Protein AF-A0A0E3NPE4-F1 (afdb_monomer)

Secondary structure (DSSP, 8-state):
-----EEEEEEEEEEETTTTEEEEEEEEEESHHHHHHHHHHHHTTS-SSPPPP---S-TTHHHHHHHHH---

Foldseek 3Di:
DDPQWFQDWDKDWDADPVVRGTQDIDTGTPDLVRLLVGLVSSLVRDDPDDDDDDDPPRPNNPVNCCVRPNDD

Mean predicted aligned error: 4.01 Å

Sequence (72 aa):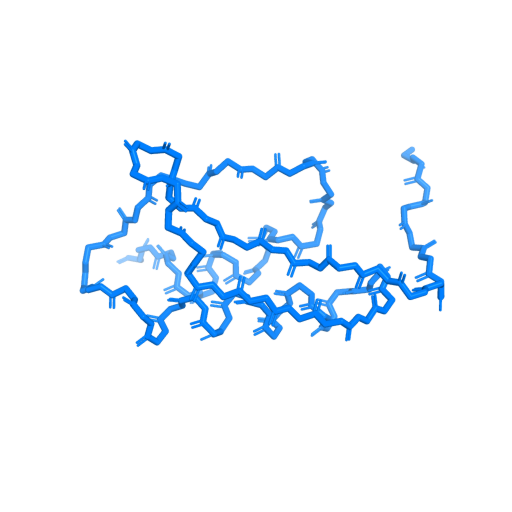
MKDYEDNGPWMWVAFAPGCRLIISFVIGPRKQYVADKLVELIDRHLSDKIPLFVTDELNFYKEELLKQFGVF

Radius of gyration: 12.37 Å; Cα contacts (8 Å, |Δi|>4): 82; chains: 1; bounding box: 34×24×31 Å

pLDDT: mean 90.96, std 8.96, range [51.84, 97.62]

Structure (mmCIF, N/CA/C/O backbone):
data_AF-A0A0E3NPE4-F1
#
_entry.id   AF-A0A0E3NPE4-F1
#
loop_
_atom_site.group_PDB
_atom_site.id
_atom_site.type_symbol
_atom_site.label_atom_id
_atom_site.label_alt_id
_atom_site.label_comp_id
_atom_site.label_asym_id
_atom_site.label_entity_id
_atom_site.label_seq_id
_atom_site.pdbx_PDB_ins_code
_atom_site.Cartn_x
_atom_site.Cartn_y
_atom_site.Cartn_z
_atom_site.occupancy
_atom_site.B_iso_or_equiv
_atom_site.auth_seq_id
_atom_site.auth_comp_id
_atom_site.auth_asym_id
_atom_site.auth_atom_id
_atom_site.pdbx_PDB_model_num
ATOM 1 N N . MET A 1 1 ? 20.316 -4.152 -0.220 1.00 51.84 1 MET A N 1
ATOM 2 C CA . MET A 1 1 ? 18.872 -3.991 -0.493 1.00 51.84 1 MET A CA 1
ATOM 3 C C . MET A 1 1 ? 18.674 -4.298 -1.964 1.00 51.84 1 MET A C 1
ATOM 5 O O . MET A 1 1 ? 19.469 -3.797 -2.748 1.00 51.84 1 MET A O 1
ATOM 9 N N . LYS A 1 2 ? 17.741 -5.181 -2.340 1.00 57.72 2 LYS A N 1
ATOM 10 C CA . LYS A 1 2 ? 17.427 -5.370 -3.764 1.00 57.72 2 LYS A CA 1
ATOM 11 C C . LYS A 1 2 ? 16.795 -4.080 -4.273 1.00 57.72 2 LYS A C 1
ATOM 13 O O . LYS A 1 2 ? 15.944 -3.521 -3.587 1.00 57.72 2 LYS A O 1
ATOM 18 N N . ASP A 1 3 ? 17.253 -3.616 -5.424 1.00 70.56 3 ASP A N 1
ATOM 19 C CA . ASP A 1 3 ? 16.591 -2.529 -6.124 1.00 70.56 3 ASP A CA 1
ATOM 20 C C . ASP A 1 3 ? 15.279 -3.094 -6.681 1.00 70.56 3 ASP A C 1
ATOM 22 O O . ASP A 1 3 ? 15.293 -4.001 -7.514 1.00 70.56 3 ASP A O 1
ATOM 26 N N . TYR A 1 4 ? 14.157 -2.686 -6.089 1.00 79.94 4 TYR A N 1
ATOM 27 C CA . TYR A 1 4 ? 12.825 -3.149 -6.485 1.00 79.94 4 TYR A CA 1
ATOM 28 C C . TYR A 1 4 ? 12.190 -2.233 -7.531 1.00 79.94 4 TYR A C 1
ATOM 30 O O . TYR A 1 4 ? 11.055 -2.488 -7.947 1.00 79.94 4 TYR A O 1
ATOM 38 N N . GLU A 1 5 ? 12.897 -1.176 -7.942 1.00 88.94 5 GLU A N 1
ATOM 39 C CA . GLU A 1 5 ? 12.447 -0.350 -9.045 1.00 88.94 5 GLU A CA 1
ATOM 40 C C . GLU A 1 5 ? 12.382 -1.157 -10.340 1.00 88.94 5 GLU A C 1
ATOM 42 O O . GLU A 1 5 ? 13.290 -1.903 -10.704 1.00 88.94 5 GLU A O 1
ATOM 47 N N . ASP A 1 6 ? 11.271 -0.998 -11.048 1.00 93.69 6 ASP A N 1
ATOM 48 C CA . ASP A 1 6 ? 11.004 -1.706 -12.293 1.00 93.69 6 ASP A CA 1
ATOM 49 C C . ASP A 1 6 ? 10.152 -0.818 -13.201 1.00 93.69 6 ASP A C 1
ATOM 51 O O . ASP A 1 6 ? 9.164 -0.231 -12.764 1.00 93.69 6 ASP A O 1
ATOM 55 N N . ASN A 1 7 ? 10.524 -0.715 -14.477 1.00 94.94 7 ASN A N 1
ATOM 56 C CA . ASN A 1 7 ? 9.786 0.059 -15.477 1.00 94.94 7 ASN A CA 1
ATOM 57 C C . ASN A 1 7 ? 8.641 -0.734 -16.140 1.00 94.94 7 ASN A C 1
ATOM 59 O O . ASN A 1 7 ? 7.917 -0.173 -16.962 1.00 94.94 7 ASN A O 1
ATOM 63 N N . GLY A 1 8 ? 8.484 -2.021 -15.821 1.00 95.12 8 GLY A N 1
ATOM 64 C CA . GLY A 1 8 ? 7.429 -2.883 -16.345 1.00 95.12 8 GLY A CA 1
ATOM 65 C C . GLY A 1 8 ? 6.017 -2.473 -15.899 1.00 95.12 8 GLY A C 1
ATOM 66 O O . GLY A 1 8 ? 5.855 -1.732 -14.932 1.00 95.12 8 GLY A O 1
ATOM 67 N N . PRO A 1 9 ? 4.963 -2.938 -16.587 1.00 95.25 9 PRO A N 1
ATOM 68 C CA . PRO A 1 9 ? 3.587 -2.648 -16.202 1.00 95.25 9 PRO A CA 1
ATOM 69 C C . PRO A 1 9 ? 3.166 -3.516 -15.009 1.00 95.25 9 PRO A C 1
ATOM 71 O O . PRO A 1 9 ? 2.896 -4.707 -15.163 1.00 95.25 9 PRO A O 1
ATOM 74 N N . TRP A 1 10 ? 3.073 -2.916 -13.823 1.00 96.25 10 TRP A N 1
ATOM 75 C CA . TRP A 1 10 ? 2.601 -3.585 -12.612 1.00 96.25 10 TRP A CA 1
ATOM 76 C C . TRP A 1 10 ? 1.185 -3.142 -12.253 1.00 96.25 10 TRP A C 1
ATOM 78 O O . TRP A 1 10 ? 0.811 -1.982 -12.436 1.00 96.25 10 TRP A O 1
ATOM 88 N N . MET A 1 11 ? 0.398 -4.080 -11.725 1.00 96.56 11 MET A N 1
ATOM 89 C CA . MET A 1 11 ? -0.879 -3.778 -11.090 1.00 96.56 11 MET A CA 1
ATOM 90 C C . MET A 1 11 ? -0.652 -3.611 -9.595 1.00 96.56 11 MET A C 1
ATOM 92 O O . MET A 1 11 ? -0.299 -4.562 -8.902 1.00 96.56 11 MET A O 1
ATOM 96 N N . TRP A 1 12 ? -0.883 -2.400 -9.116 1.00 96.75 12 TRP A N 1
ATOM 97 C CA . TRP A 1 12 ? -0.858 -2.060 -7.706 1.00 96.75 12 TRP A CA 1
ATOM 98 C C . TRP A 1 12 ? -2.287 -2.080 -7.197 1.00 96.75 12 TRP A C 1
ATOM 100 O O . TRP A 1 12 ? -3.141 -1.399 -7.764 1.00 96.75 12 TRP A O 1
ATOM 110 N N . VAL A 1 13 ? -2.565 -2.870 -6.167 1.00 96.94 13 VAL A N 1
ATOM 111 C CA . VAL A 1 13 ? -3.928 -3.095 -5.684 1.00 96.94 13 VAL A CA 1
ATOM 112 C C . VAL A 1 13 ? -3.972 -3.034 -4.168 1.00 96.94 13 VAL A C 1
ATOM 114 O O . VAL A 1 13 ? -3.164 -3.658 -3.486 1.00 96.94 13 VAL A O 1
ATOM 117 N N . ALA A 1 14 ? -4.956 -2.308 -3.650 1.00 95.62 14 ALA A N 1
ATOM 118 C CA . ALA A 1 14 ? -5.318 -2.331 -2.246 1.0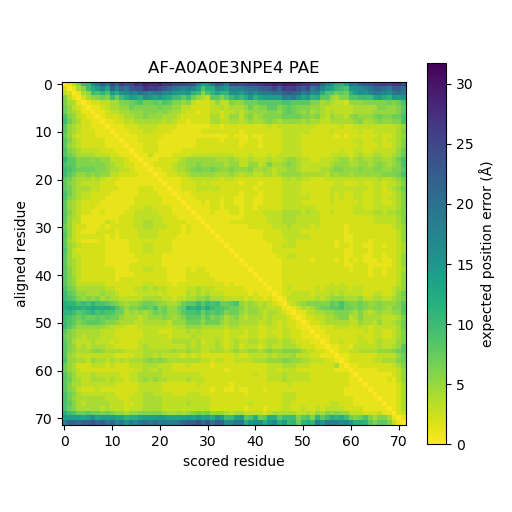0 95.62 14 ALA A CA 1
ATOM 119 C C . ALA A 1 14 ? -6.702 -2.948 -2.093 1.00 95.62 14 ALA A C 1
ATOM 121 O O . ALA A 1 14 ? -7.637 -2.616 -2.826 1.00 95.62 14 ALA A O 1
ATOM 122 N N . PHE A 1 15 ? -6.837 -3.857 -1.136 1.00 95.38 15 PHE A N 1
ATOM 123 C CA . PHE A 1 15 ? -8.082 -4.568 -0.901 1.00 95.38 15 PHE A CA 1
ATOM 124 C C . PHE A 1 15 ? -8.283 -4.856 0.587 1.00 95.38 15 PHE A C 1
ATOM 126 O O . PHE A 1 15 ? -7.325 -5.041 1.335 1.00 95.38 15 PHE A O 1
ATOM 133 N N . ALA A 1 16 ? -9.543 -4.915 1.013 1.00 93.75 16 ALA A N 1
ATOM 134 C CA . ALA A 1 16 ? -9.925 -5.318 2.356 1.00 93.75 16 ALA A CA 1
ATOM 135 C C . ALA A 1 16 ? -10.043 -6.855 2.412 1.00 93.75 16 ALA A C 1
ATOM 137 O O . ALA A 1 16 ? -10.970 -7.420 1.819 1.00 93.75 16 ALA A O 1
ATOM 138 N N . PRO A 1 17 ? -9.145 -7.568 3.119 1.00 90.69 17 PRO A N 1
ATOM 139 C CA . PRO A 1 17 ? -9.073 -9.028 3.044 1.00 90.69 17 PRO A CA 1
ATOM 140 C C . PRO A 1 17 ? -10.309 -9.727 3.627 1.00 90.69 17 PRO A C 1
ATOM 142 O O . PRO A 1 17 ? -10.716 -10.766 3.112 1.00 90.69 17 PRO A O 1
ATOM 145 N N . GLY A 1 18 ? -10.948 -9.145 4.650 1.00 91.25 18 GLY A N 1
ATOM 146 C CA . GLY A 1 18 ? -12.111 -9.743 5.320 1.00 91.25 18 GLY A CA 1
ATOM 147 C C . GLY A 1 18 ? -13.351 -9.889 4.431 1.00 91.25 18 GLY A C 1
ATOM 148 O O . GLY A 1 18 ? -14.155 -10.789 4.648 1.00 91.25 18 GLY A O 1
ATOM 149 N N . CYS A 1 19 ? -13.491 -9.039 3.411 1.00 92.81 19 CYS A N 1
ATOM 150 C CA . CYS A 1 19 ? -14.622 -9.055 2.478 1.00 92.81 19 CYS A CA 1
ATOM 151 C C . CYS A 1 19 ? -14.209 -9.156 1.002 1.00 92.81 19 CYS A C 1
ATOM 153 O O . CYS A 1 19 ? -15.074 -9.141 0.131 1.00 92.81 19 CYS A O 1
ATOM 155 N N . ARG A 1 20 ? -12.905 -9.284 0.712 1.00 93.25 20 ARG A N 1
ATOM 156 C CA . ARG A 1 20 ? -12.333 -9.336 -0.648 1.00 93.25 20 ARG A CA 1
ATOM 157 C C . ARG A 1 20 ? -12.709 -8.129 -1.520 1.00 93.25 20 ARG A C 1
ATOM 159 O O . ARG A 1 20 ? -12.783 -8.243 -2.741 1.00 93.25 20 ARG A O 1
ATOM 166 N N . LEU A 1 21 ? -12.947 -6.977 -0.899 1.00 94.88 21 LEU A N 1
ATOM 167 C CA . LEU A 1 21 ? -13.289 -5.745 -1.602 1.00 94.88 21 LEU A CA 1
ATOM 168 C C . LEU A 1 21 ? -12.017 -5.061 -2.100 1.00 94.88 21 LEU A C 1
ATOM 170 O O . LEU A 1 21 ? -11.157 -4.724 -1.290 1.00 94.88 21 LEU A O 1
ATOM 174 N N . ILE A 1 22 ? -11.916 -4.814 -3.406 1.00 96.19 22 ILE A N 1
ATOM 175 C CA . ILE A 1 22 ? -10.877 -3.942 -3.968 1.00 96.19 22 ILE A CA 1
ATOM 176 C C . ILE A 1 22 ? -11.237 -2.498 -3.618 1.00 96.19 22 ILE A C 1
ATOM 178 O O . ILE A 1 22 ? -12.296 -2.015 -4.009 1.00 96.19 22 ILE A O 1
ATOM 182 N N . ILE A 1 23 ? -10.357 -1.830 -2.874 1.00 95.00 23 ILE A N 1
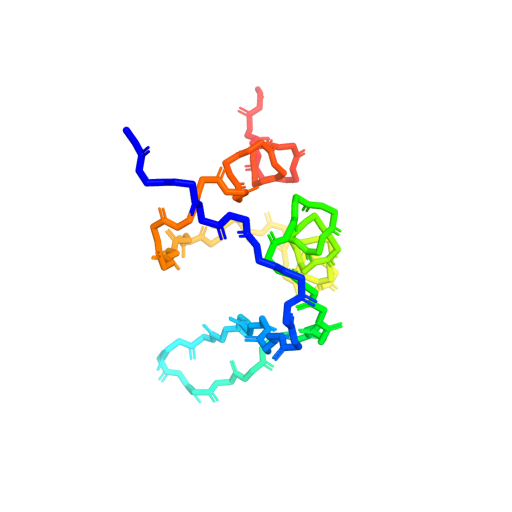ATOM 183 C CA . ILE A 1 23 ? -10.524 -0.430 -2.469 1.00 95.00 23 ILE A CA 1
ATOM 184 C C . ILE A 1 23 ? -10.086 0.482 -3.613 1.00 95.00 23 ILE A C 1
ATOM 186 O O . ILE A 1 23 ? -10.795 1.413 -3.973 1.00 95.00 23 ILE A O 1
ATOM 190 N N . SER A 1 24 ? -8.917 0.206 -4.192 1.00 96.50 24 SER A N 1
ATOM 191 C CA . SER A 1 24 ? -8.374 0.957 -5.321 1.00 96.50 24 SER A CA 1
ATOM 192 C C . SER A 1 24 ? -7.293 0.154 -6.041 1.00 96.50 24 SER A C 1
ATOM 194 O O . SER A 1 24 ? -6.719 -0.787 -5.479 1.00 96.50 24 SER A O 1
ATOM 196 N N . PHE A 1 25 ? -7.006 0.532 -7.285 1.00 97.25 25 PHE A N 1
ATOM 197 C CA . PHE A 1 25 ? -5.883 0.006 -8.044 1.00 97.25 25 PHE A CA 1
ATOM 198 C C . PHE A 1 25 ? -5.294 1.052 -8.997 1.00 97.25 25 PHE A C 1
ATOM 200 O O . PHE A 1 25 ? -5.985 1.960 -9.463 1.00 97.25 25 PHE A O 1
ATOM 207 N N . VAL A 1 26 ? -4.012 0.895 -9.324 1.00 97.62 26 VAL A N 1
ATOM 208 C CA . VAL A 1 26 ? -3.295 1.707 -10.316 1.00 97.62 26 VAL A CA 1
ATOM 209 C C . VAL A 1 26 ? -2.422 0.790 -11.168 1.00 97.62 26 VAL A C 1
ATOM 211 O O . VAL A 1 26 ? -1.799 -0.139 -10.658 1.00 97.62 26 VAL A O 1
ATOM 214 N N . ILE A 1 27 ? -2.362 1.051 -12.474 1.00 97.44 27 ILE A N 1
ATOM 215 C CA . ILE A 1 27 ? -1.408 0.396 -13.374 1.00 97.44 27 ILE A CA 1
ATOM 216 C C . ILE A 1 27 ? -0.220 1.330 -13.592 1.00 97.44 27 ILE A C 1
ATOM 218 O O . ILE A 1 27 ? -0.410 2.487 -13.974 1.00 97.44 27 ILE A O 1
ATOM 222 N N . GLY A 1 28 ? 0.996 0.841 -13.362 1.00 97.12 28 GLY A N 1
ATOM 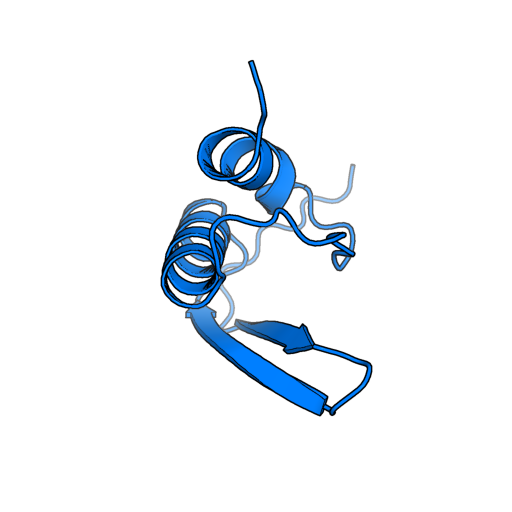223 C CA . GLY A 1 28 ? 2.212 1.627 -13.551 1.00 97.12 28 GLY A CA 1
ATOM 224 C C . GLY A 1 28 ? 3.487 0.889 -13.140 1.00 97.12 28 GLY A C 1
ATOM 225 O O . GLY A 1 28 ? 3.409 -0.215 -12.603 1.00 97.12 28 GLY A O 1
ATOM 226 N N . PRO A 1 29 ? 4.664 1.482 -13.388 1.00 96.69 29 PRO A N 1
ATOM 227 C CA . PRO A 1 29 ? 5.947 0.914 -12.977 1.00 96.69 29 PRO A CA 1
ATOM 228 C C . PRO A 1 29 ? 6.082 0.800 -11.457 1.00 96.69 29 PRO A C 1
ATOM 230 O O . PRO A 1 29 ? 5.370 1.472 -10.712 1.00 96.69 29 PRO A O 1
ATOM 233 N N . ARG A 1 30 ? 7.030 -0.017 -10.985 1.00 94.94 30 ARG A N 1
ATOM 234 C CA . ARG A 1 30 ? 7.439 -0.060 -9.573 1.00 94.94 30 ARG A CA 1
ATOM 235 C C . ARG A 1 30 ? 8.272 1.166 -9.233 1.00 94.94 30 ARG A C 1
ATOM 237 O O . ARG A 1 30 ? 9.492 1.102 -9.217 1.00 94.94 30 ARG A O 1
ATOM 244 N N . LYS A 1 31 ? 7.607 2.303 -9.042 1.00 95.19 31 LYS A N 1
ATOM 245 C CA . LYS A 1 31 ? 8.227 3.582 -8.679 1.00 95.19 31 LYS A CA 1
ATOM 246 C C . LYS A 1 31 ? 7.414 4.280 -7.603 1.00 95.19 31 LYS A C 1
ATOM 248 O O . LYS A 1 31 ? 6.194 4.122 -7.558 1.00 95.19 31 LYS A O 1
ATOM 253 N N . GLN A 1 32 ? 8.098 5.103 -6.811 1.00 95.56 32 GLN A N 1
ATOM 254 C CA . GLN A 1 32 ? 7.527 5.858 -5.692 1.00 95.56 32 GLN A CA 1
ATOM 255 C C . GLN A 1 32 ? 6.217 6.562 -6.065 1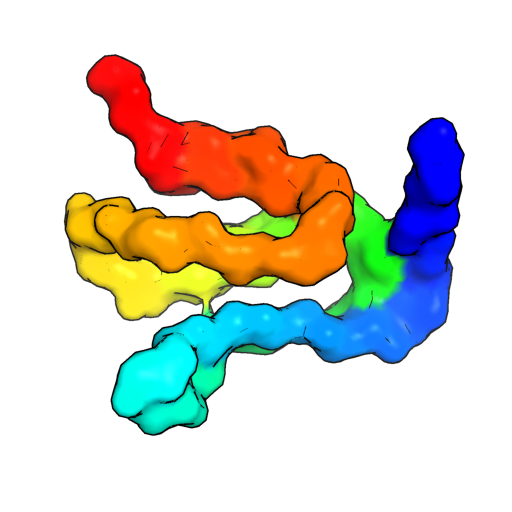.00 95.56 32 GLN A C 1
ATOM 257 O O . GLN A 1 32 ? 5.190 6.306 -5.453 1.00 95.56 32 GLN A O 1
ATOM 262 N N . TYR A 1 33 ? 6.211 7.322 -7.165 1.00 96.00 33 TYR A N 1
ATOM 263 C CA . TYR A 1 33 ? 5.037 8.097 -7.580 1.00 96.00 33 TYR A CA 1
ATOM 264 C C . TYR A 1 33 ? 3.776 7.252 -7.852 1.00 96.00 33 TYR A C 1
ATOM 266 O O . TYR A 1 33 ? 2.660 7.771 -7.818 1.00 96.00 33 TYR A O 1
ATOM 274 N N . VAL A 1 34 ? 3.925 5.959 -8.173 1.00 97.06 34 VAL A N 1
ATOM 275 C CA . VAL A 1 34 ? 2.783 5.055 -8.383 1.00 97.06 34 VAL A CA 1
ATOM 276 C C . VAL A 1 34 ? 2.233 4.572 -7.045 1.00 97.06 34 VAL A C 1
ATOM 278 O O . VAL A 1 34 ? 1.013 4.514 -6.886 1.00 97.06 34 VAL A O 1
ATOM 281 N N . ALA A 1 35 ? 3.116 4.286 -6.081 1.00 95.88 35 ALA A N 1
ATOM 282 C CA . ALA A 1 35 ? 2.723 4.011 -4.704 1.00 95.88 35 ALA A CA 1
ATOM 283 C C . ALA A 1 35 ? 2.026 5.231 -4.089 1.00 95.88 35 ALA A C 1
ATOM 285 O O . ALA A 1 35 ? 0.948 5.069 -3.520 1.00 95.88 35 ALA A O 1
ATOM 286 N N . ASP A 1 3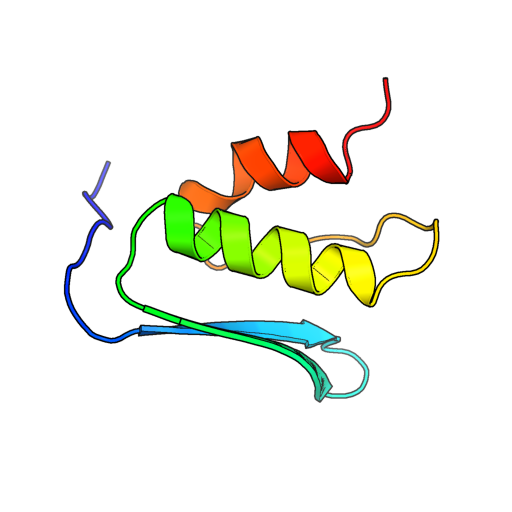6 ? 2.563 6.438 -4.300 1.00 96.69 36 ASP A N 1
ATOM 287 C CA . ASP A 1 36 ? 1.972 7.683 -3.799 1.00 96.69 36 ASP A CA 1
ATOM 288 C C . ASP A 1 36 ? 0.530 7.833 -4.290 1.00 96.69 36 ASP A C 1
ATOM 290 O O . ASP A 1 36 ? -0.417 7.957 -3.513 1.00 96.69 36 ASP A O 1
ATOM 294 N N . LYS A 1 37 ? 0.347 7.692 -5.608 1.00 97.38 37 LYS A N 1
ATOM 295 C CA . LYS A 1 37 ? -0.965 7.757 -6.252 1.00 97.38 37 LYS A CA 1
ATOM 296 C C . LYS A 1 37 ? -1.931 6.694 -5.731 1.00 97.38 37 LYS A C 1
ATOM 298 O O . LYS A 1 37 ? -3.124 6.968 -5.611 1.00 97.38 37 LYS A O 1
ATOM 303 N N . LEU A 1 38 ? -1.460 5.474 -5.468 1.00 97.25 38 LEU A N 1
ATOM 304 C CA . LEU A 1 38 ? -2.307 4.429 -4.895 1.00 97.25 38 LEU A CA 1
ATOM 305 C C . LEU A 1 38 ? -2.784 4.833 -3.495 1.00 97.25 38 LEU A C 1
ATOM 307 O O . LEU A 1 38 ? -3.980 4.741 -3.225 1.00 97.25 38 LEU A O 1
ATOM 311 N N . VAL A 1 39 ? -1.877 5.286 -2.626 1.00 95.75 39 VAL A N 1
ATOM 312 C CA . VAL A 1 39 ? -2.199 5.664 -1.243 1.00 95.75 39 VAL A CA 1
ATOM 313 C C . VAL A 1 39 ? -3.164 6.853 -1.208 1.00 95.75 39 VAL A C 1
ATOM 315 O O . VAL A 1 39 ? -4.164 6.790 -0.495 1.00 95.75 39 VAL A O 1
ATOM 318 N N . GLU A 1 40 ? -2.958 7.869 -2.049 1.00 95.38 40 GLU A N 1
ATOM 319 C CA . GLU A 1 40 ? -3.898 8.990 -2.206 1.00 95.38 40 GLU A CA 1
ATOM 320 C C . GLU A 1 40 ? -5.304 8.538 -2.633 1.00 95.38 40 GLU A C 1
ATOM 322 O O . GLU A 1 40 ? -6.307 9.111 -2.208 1.00 95.38 40 GLU A O 1
ATOM 327 N N . LEU A 1 41 ? -5.413 7.526 -3.501 1.00 95.75 41 LEU A N 1
ATOM 328 C CA . LEU A 1 41 ? -6.714 6.987 -3.905 1.00 95.75 41 LEU A CA 1
ATOM 329 C C . LEU A 1 41 ? -7.366 6.171 -2.789 1.00 95.75 41 LEU A C 1
ATOM 331 O O . LEU A 1 41 ? -8.586 6.205 -2.660 1.00 95.75 41 LEU A O 1
ATOM 335 N N . ILE A 1 42 ? -6.577 5.434 -2.004 1.00 94.75 42 ILE A N 1
ATOM 336 C CA . ILE A 1 42 ? -7.077 4.687 -0.846 1.00 94.75 42 ILE A CA 1
ATOM 337 C C . ILE A 1 42 ? -7.685 5.651 0.173 1.00 94.75 42 ILE A C 1
ATOM 339 O O . ILE A 1 42 ? -8.809 5.414 0.605 1.00 94.75 42 ILE A O 1
ATOM 343 N N . ASP A 1 43 ? -6.985 6.736 0.512 1.00 93.38 43 ASP A N 1
ATOM 344 C CA . ASP A 1 43 ? -7.439 7.730 1.494 1.00 93.38 43 ASP A CA 1
ATOM 345 C C . ASP A 1 43 ? -8.840 8.276 1.170 1.00 93.38 43 ASP A C 1
ATOM 347 O O . ASP A 1 43 ? -9.734 8.250 2.010 1.00 93.38 43 ASP A O 1
ATOM 351 N N . ARG A 1 44 ? -9.103 8.596 -0.105 1.00 93.25 44 ARG A N 1
ATOM 352 C CA . ARG A 1 44 ? -10.422 9.068 -0.580 1.00 93.25 44 ARG A CA 1
ATOM 353 C C . ARG A 1 44 ? -11.577 8.092 -0.343 1.00 93.25 44 ARG A C 1
ATOM 355 O O . ARG A 1 44 ? -12.737 8.495 -0.423 1.00 93.25 44 ARG A O 1
ATOM 362 N N . HIS A 1 45 ? -11.282 6.809 -0.158 1.00 92.00 45 HIS A N 1
ATOM 363 C CA . HIS A 1 45 ? -12.278 5.761 0.054 1.00 92.00 45 HIS A CA 1
ATOM 364 C C . HIS A 1 45 ? -12.396 5.333 1.518 1.00 92.00 45 HIS A C 1
ATOM 366 O O . HIS A 1 45 ? -13.335 4.611 1.863 1.00 92.00 45 HIS A O 1
ATOM 372 N N . LEU A 1 46 ? -11.461 5.746 2.371 1.00 90.31 46 LEU A N 1
ATOM 373 C CA . LEU A 1 46 ? -11.481 5.436 3.790 1.00 90.31 46 LEU A CA 1
ATOM 374 C C . LEU A 1 46 ? -12.251 6.510 4.566 1.00 90.31 46 LEU A C 1
ATOM 376 O O . LEU A 1 46 ? -12.368 7.660 4.161 1.00 90.31 46 LEU A O 1
ATOM 380 N N . SER A 1 47 ? -12.827 6.104 5.696 1.00 85.12 47 SER A N 1
ATOM 381 C CA . SER A 1 47 ? -13.344 7.044 6.697 1.00 85.12 47 SER A CA 1
ATOM 382 C C . SER A 1 47 ? -12.195 7.679 7.486 1.00 85.12 47 SER A C 1
ATOM 384 O O . SER A 1 47 ? -11.091 7.149 7.455 1.00 85.12 47 SER A O 1
ATOM 386 N N . ASP A 1 48 ? -12.495 8.640 8.362 1.00 82.56 48 ASP A N 1
ATOM 387 C CA . ASP A 1 48 ? -11.552 9.268 9.315 1.00 82.56 48 ASP A CA 1
ATOM 388 C C . ASP A 1 48 ? -10.838 8.294 10.289 1.00 82.56 48 ASP A C 1
ATOM 390 O O . ASP A 1 48 ? -10.060 8.697 11.152 1.00 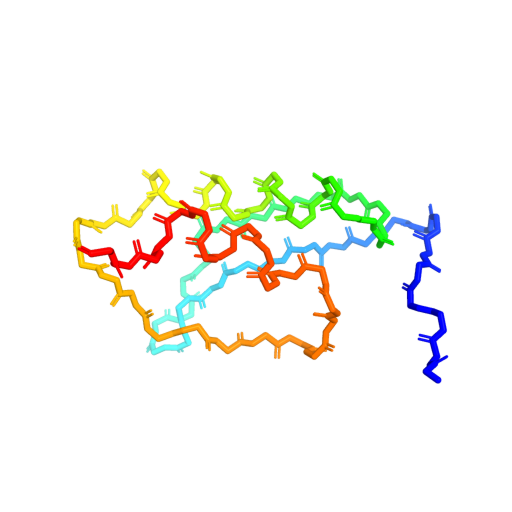82.56 48 ASP A O 1
ATOM 394 N N . LYS A 1 49 ? -11.123 6.991 10.202 1.00 84.50 49 LYS A N 1
ATOM 395 C CA . LYS A 1 49 ? -10.433 5.932 10.940 1.00 84.50 49 LYS A CA 1
ATOM 396 C C . LYS A 1 49 ? -9.246 5.416 10.138 1.00 84.50 49 LYS A C 1
ATOM 398 O O . LYS A 1 49 ? -9.414 4.923 9.026 1.00 84.50 49 LYS A O 1
ATOM 403 N N . ILE A 1 50 ? -8.080 5.399 10.771 1.00 87.25 50 ILE A N 1
ATOM 404 C CA . ILE A 1 50 ? -6.856 4.834 10.200 1.00 87.25 50 ILE A CA 1
ATOM 405 C C . ILE A 1 50 ? -6.917 3.296 10.260 1.00 87.25 50 ILE A C 1
ATOM 407 O O . ILE A 1 50 ? -7.044 2.739 11.358 1.00 87.25 50 ILE A O 1
ATOM 411 N N . PRO A 1 51 ? -6.840 2.581 9.122 1.00 87.81 51 PRO A N 1
ATOM 412 C CA . PRO A 1 51 ? -6.796 1.125 9.119 1.00 87.81 51 PRO A CA 1
ATOM 413 C C . PRO A 1 51 ? -5.383 0.597 9.404 1.00 87.81 51 PRO A C 1
ATOM 415 O O . PRO A 1 51 ? -4.384 1.306 9.294 1.00 87.81 51 PRO A O 1
ATOM 418 N N . LEU A 1 52 ? -5.290 -0.697 9.720 1.00 89.94 52 LEU A N 1
ATOM 419 C CA . LEU A 1 52 ? -4.013 -1.408 9.727 1.00 89.94 52 LEU A CA 1
ATOM 420 C C . LEU A 1 52 ? -3.580 -1.692 8.284 1.00 89.94 52 LEU A C 1
ATOM 422 O O . LEU A 1 52 ? -4.270 -2.412 7.561 1.00 89.94 52 LEU A O 1
ATOM 426 N N . PHE A 1 53 ? -2.417 -1.178 7.893 1.00 91.44 53 PHE A N 1
ATOM 427 C CA . PHE A 1 53 ? -1.821 -1.455 6.590 1.00 91.44 53 PHE A CA 1
ATOM 428 C C . PHE A 1 53 ? -0.867 -2.651 6.657 1.00 91.44 53 PHE A C 1
ATOM 430 O O . PHE A 1 53 ? -0.014 -2.736 7.539 1.00 91.44 53 PHE A O 1
ATOM 437 N N . VAL A 1 54 ? -0.997 -3.554 5.684 1.00 92.31 54 VAL A N 1
ATOM 438 C CA . VAL A 1 54 ? -0.058 -4.649 5.411 1.00 92.31 54 VAL A CA 1
ATOM 439 C C . VAL A 1 54 ? 0.340 -4.526 3.944 1.00 92.31 54 VAL A C 1
ATOM 441 O O . VAL A 1 54 ? -0.534 -4.468 3.081 1.00 92.31 54 VAL A O 1
ATOM 444 N N . THR A 1 55 ? 1.639 -4.436 3.666 1.00 92.81 55 THR A N 1
ATOM 445 C CA . THR A 1 55 ? 2.174 -4.200 2.317 1.00 92.81 55 THR A CA 1
ATOM 446 C C . THR A 1 55 ? 2.967 -5.405 1.817 1.00 92.81 55 THR A C 1
ATOM 448 O O . THR A 1 55 ? 3.272 -6.326 2.572 1.00 92.81 55 THR A O 1
ATOM 451 N N . ASP A 1 56 ? 3.323 -5.395 0.537 1.00 90.25 56 ASP A N 1
ATOM 452 C CA . ASP A 1 56 ? 4.163 -6.399 -0.132 1.00 90.25 56 ASP A CA 1
ATOM 453 C C . ASP A 1 56 ? 5.675 -6.197 0.119 1.00 90.25 56 ASP A C 1
ATOM 455 O O . ASP A 1 56 ? 6.504 -6.617 -0.685 1.00 90.25 56 ASP A O 1
ATOM 459 N N . GLU A 1 57 ? 6.035 -5.545 1.231 1.00 88.75 57 GLU A N 1
ATOM 460 C CA . GLU A 1 57 ? 7.410 -5.226 1.653 1.00 88.75 57 GLU A CA 1
ATOM 461 C C . GLU A 1 57 ? 8.196 -4.286 0.721 1.00 88.75 57 GLU A C 1
ATOM 463 O O . GLU A 1 57 ? 9.378 -4.019 0.963 1.00 88.75 57 GLU A O 1
ATOM 468 N N . LEU A 1 58 ? 7.569 -3.717 -0.314 1.00 91.06 58 LEU A N 1
ATOM 469 C CA . LEU A 1 58 ? 8.215 -2.667 -1.095 1.00 91.06 58 LEU A CA 1
ATOM 470 C C . LEU A 1 58 ? 8.412 -1.412 -0.233 1.00 91.06 58 LEU A C 1
ATOM 472 O O . LEU A 1 58 ? 7.521 -0.979 0.500 1.00 91.06 58 LEU A O 1
ATOM 476 N N . ASN A 1 59 ? 9.577 -0.776 -0.369 1.00 90.06 59 ASN A N 1
ATOM 477 C CA . ASN A 1 59 ? 9.938 0.402 0.430 1.00 90.06 59 ASN A CA 1
ATOM 478 C C . ASN A 1 59 ? 9.134 1.666 0.076 1.00 90.06 59 ASN A C 1
ATOM 480 O O . ASN A 1 59 ? 9.260 2.672 0.767 1.00 90.06 59 ASN A O 1
ATOM 484 N N . PHE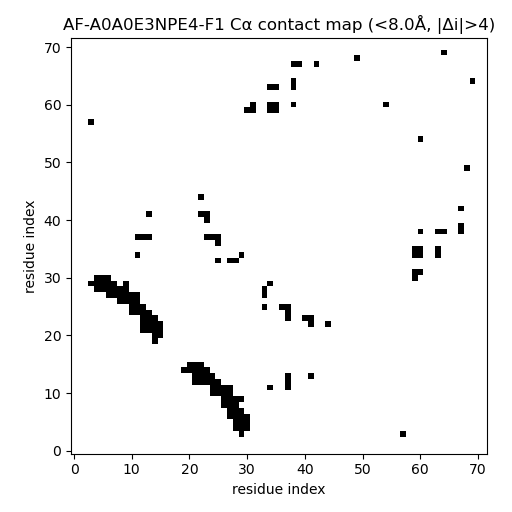 A 1 60 ? 8.309 1.622 -0.972 1.00 93.25 60 PHE A N 1
ATOM 485 C CA . PHE A 1 60 ? 7.653 2.803 -1.526 1.00 93.25 60 PHE A CA 1
ATOM 486 C C . PHE A 1 60 ? 6.527 3.365 -0.645 1.00 93.25 60 PHE A C 1
ATOM 488 O O . PHE A 1 60 ? 6.229 4.547 -0.699 1.00 93.25 60 PHE A O 1
ATOM 495 N N . TYR A 1 61 ? 5.874 2.564 0.196 1.00 93.31 61 TYR A N 1
ATOM 496 C CA . TYR A 1 61 ? 4.666 3.051 0.883 1.00 93.31 61 TYR A CA 1
ATOM 497 C C . TYR A 1 61 ? 4.943 3.860 2.145 1.00 93.31 61 TYR A C 1
ATOM 499 O O . TYR A 1 61 ? 4.061 4.572 2.609 1.00 93.31 61 TYR A O 1
ATOM 507 N N . LYS A 1 62 ? 6.131 3.724 2.746 1.00 91.50 62 LYS A N 1
ATOM 508 C CA . LYS A 1 62 ? 6.385 4.220 4.106 1.00 91.50 62 LYS A CA 1
ATOM 509 C C . LYS A 1 62 ? 6.154 5.726 4.228 1.00 91.50 62 LYS A C 1
ATOM 511 O O . LYS A 1 62 ? 5.494 6.157 5.168 1.00 91.50 62 LYS A O 1
ATOM 516 N N . GLU A 1 63 ? 6.720 6.506 3.313 1.00 91.00 63 GLU A N 1
ATOM 517 C CA . GLU A 1 63 ? 6.647 7.967 3.372 1.00 91.00 63 GLU A CA 1
ATOM 518 C C . GLU A 1 63 ? 5.220 8.463 3.129 1.00 91.00 63 GLU A C 1
ATOM 520 O O . GLU A 1 63 ? 4.699 9.227 3.941 1.00 91.00 63 GLU A O 1
ATOM 525 N N . GLU A 1 64 ? 4.546 7.967 2.087 1.00 93.25 64 GLU A N 1
ATOM 526 C CA . GLU A 1 64 ? 3.186 8.415 1.778 1.00 93.25 64 GLU A CA 1
ATOM 527 C C . GLU A 1 64 ? 2.158 7.937 2.817 1.00 93.25 64 GLU A C 1
ATOM 529 O O . GLU A 1 64 ? 1.270 8.701 3.190 1.00 93.25 64 GLU A O 1
ATOM 534 N N . LEU A 1 65 ? 2.290 6.720 3.36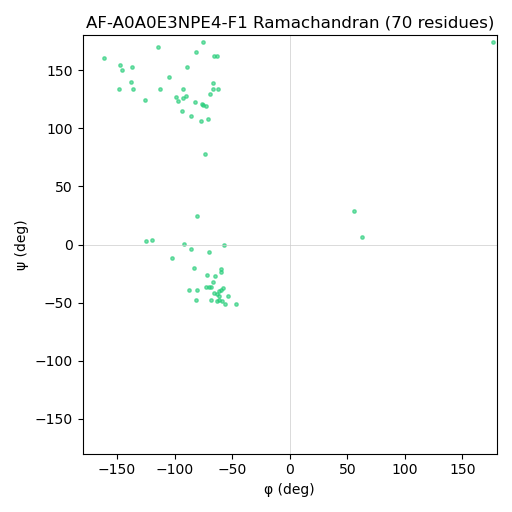2 1.00 93.81 65 LEU A N 1
ATOM 535 C CA . LEU A 1 65 ? 1.414 6.254 4.446 1.00 93.81 65 LEU A CA 1
ATOM 536 C C . LEU A 1 65 ? 1.543 7.131 5.694 1.00 93.81 65 LEU A C 1
ATOM 538 O O . LEU A 1 65 ? 0.537 7.435 6.328 1.00 93.81 65 LEU A O 1
ATOM 542 N N . LEU A 1 66 ? 2.761 7.555 6.045 1.00 92.44 66 LEU A N 1
ATOM 543 C CA . LEU A 1 66 ? 2.977 8.481 7.159 1.00 92.44 66 LEU A CA 1
ATOM 544 C C . LEU A 1 66 ? 2.423 9.875 6.857 1.00 92.44 66 LEU A C 1
ATOM 546 O O . LEU A 1 66 ? 1.884 10.516 7.752 1.00 92.44 66 LEU A O 1
ATOM 550 N N . LYS A 1 67 ? 2.528 10.342 5.611 1.00 91.88 67 LYS A N 1
ATOM 551 C CA . LYS A 1 67 ? 1.982 11.635 5.189 1.00 91.88 67 LYS A CA 1
ATOM 552 C C . LYS A 1 67 ? 0.451 11.677 5.250 1.00 91.88 67 LYS A C 1
ATOM 554 O O . LYS A 1 67 ? -0.087 12.691 5.679 1.00 91.88 67 LYS A O 1
ATOM 559 N N . GLN A 1 68 ? -0.230 10.610 4.830 1.00 91.38 68 GLN A N 1
ATOM 560 C CA . GLN A 1 68 ? -1.700 10.562 4.763 1.00 91.38 68 GLN A CA 1
ATOM 561 C C . GLN A 1 68 ? -2.345 10.110 6.082 1.00 91.38 68 GLN A C 1
ATOM 563 O O . GLN A 1 68 ? -3.365 10.651 6.492 1.00 91.38 68 GLN A O 1
ATOM 568 N N . PHE A 1 69 ? -1.741 9.137 6.773 1.00 91.56 69 PHE A N 1
ATOM 569 C CA . PHE A 1 69 ? -2.336 8.481 7.947 1.00 91.56 69 PHE A CA 1
ATOM 570 C C . PHE A 1 69 ? -1.520 8.641 9.236 1.00 91.56 69 PHE A C 1
ATOM 572 O O . PHE A 1 69 ? -1.867 8.054 10.263 1.00 91.56 69 PHE A O 1
ATOM 579 N N . GLY A 1 70 ? -0.418 9.393 9.212 1.00 88.06 70 GLY A N 1
ATOM 580 C CA . GLY A 1 70 ? 0.348 9.705 10.415 1.00 88.06 70 GLY A CA 1
ATOM 581 C C . GLY A 1 70 ? -0.428 10.642 11.338 1.00 88.06 70 GLY A C 1
ATOM 582 O O . GLY A 1 70 ? -0.912 11.686 10.912 1.00 88.06 70 GLY A O 1
ATOM 583 N N . VAL A 1 71 ? -0.527 10.281 12.618 1.00 76.94 71 VAL A N 1
ATOM 584 C CA . VAL A 1 71 ? -1.056 11.167 13.665 1.00 76.94 71 VAL A CA 1
ATOM 585 C C . VAL A 1 71 ? 0.121 11.911 14.293 1.00 76.94 71 VAL A C 1
ATOM 587 O O . VAL A 1 71 ? 1.076 11.267 14.733 1.00 76.94 71 VAL A O 1
ATOM 590 N N . PHE A 1 72 ? 0.051 13.243 14.320 1.00 54.72 72 PHE A N 1
ATOM 591 C CA . PHE A 1 72 ? 0.989 14.114 15.035 1.00 54.72 72 PHE A CA 1
ATOM 592 C C . PHE A 1 72 ? 0.413 14.549 16.382 1.00 54.72 72 PHE A C 1
ATOM 594 O O . PHE A 1 72 ? -0.816 14.787 16.445 1.00 54.72 72 PHE A O 1
#

Solvent-accessible surface area (backbone atoms only — not comparable to full-atom values): 4705 Å² total; per-residue (Å²): 130,84,82,72,68,40,87,56,89,37,81,46,75,45,61,46,77,93,76,71,42,74,71,43,71,44,81,38,38,47,44,52,72,48,42,41,53,44,51,59,51,40,54,77,73,50,64,101,64,82,76,91,85,85,79,91,78,65,82,51,48,61,65,50,50,44,72,76,65,53,85,130